Protein AF-A0A382S319-F1 (afdb_monomer_lite)

Sequence (39 aa):
MSQRTLLDGLNVDSLLYETVNNQFIPGTGIEVDSFWSSF

Radius of gyration: 10.2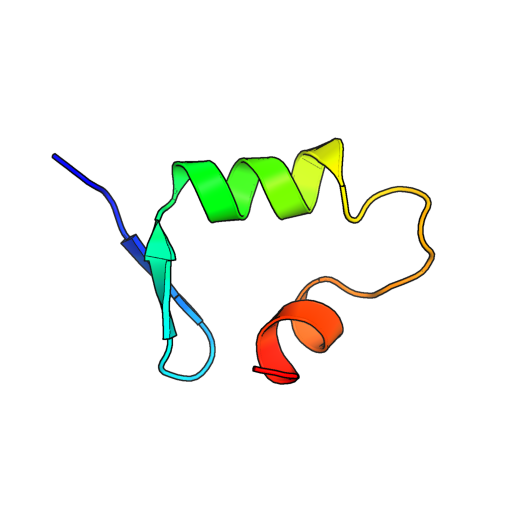1 Å; chains: 1; bounding box: 30×12×23 Å

pLDDT: mean 87.99, std 6.91, range [54.28, 93.62]

Secondary structure (DSSP, 8-state):
---EEEETTEEEEHHHHHHIIIIISTTS---HHHHHTT-

InterPro domains:
  IPR011076 Malate synthase superfamily [SSF51645] (4-39)

Organism: NCBI:txid408172

Structure (mmCIF, N/CA/C/O backbone):
data_AF-A0A382S319-F1
#
_entry.id   AF-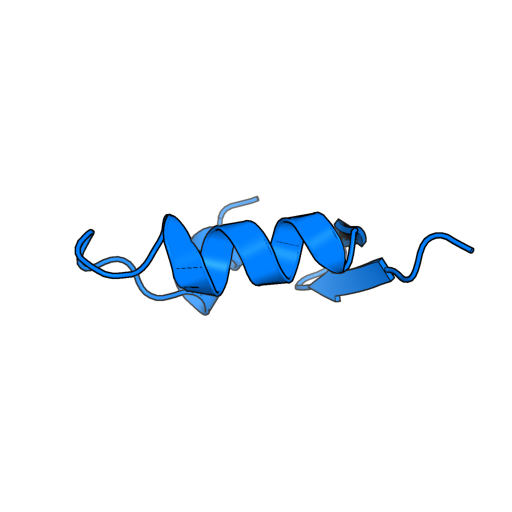A0A382S319-F1
#
loop_
_atom_site.group_PDB
_atom_site.id
_atom_site.type_symbol
_atom_site.label_atom_id
_atom_site.label_alt_id
_atom_site.label_comp_id
_atom_site.label_asym_id
_atom_site.lab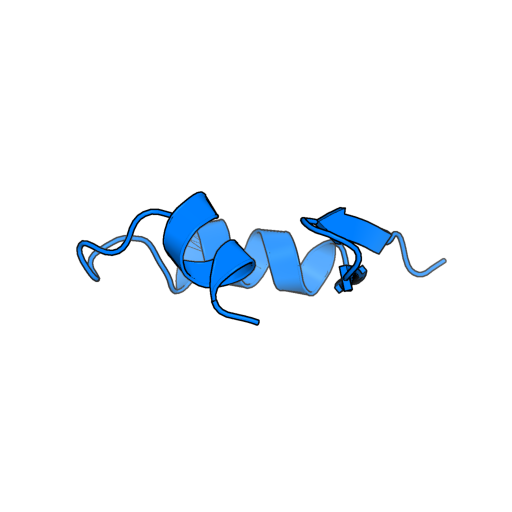el_entity_id
_atom_site.label_seq_id
_atom_site.pdbx_PDB_ins_code
_atom_site.Cartn_x
_atom_site.Cartn_y
_atom_site.Cartn_z
_atom_site.occupancy
_atom_site.B_iso_or_equiv
_atom_site.auth_seq_id
_atom_site.auth_comp_id
_atom_site.auth_asym_id
_atom_site.auth_atom_id
_atom_site.pdbx_PDB_model_num
ATOM 1 N N . MET A 1 1 ? 21.273 2.404 -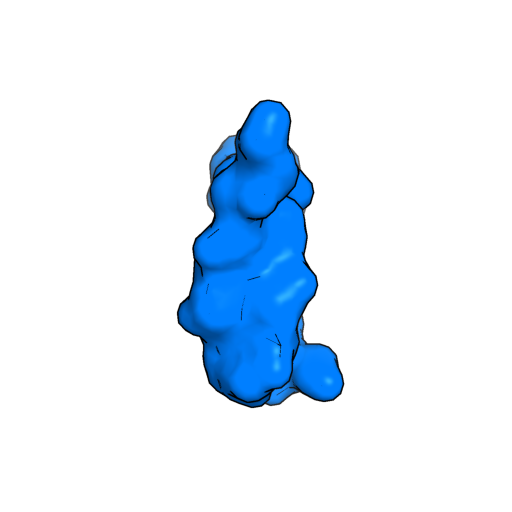4.097 1.00 54.28 1 MET A N 1
ATOM 2 C CA . MET A 1 1 ? 20.689 1.317 -4.911 1.00 54.28 1 MET A CA 1
ATOM 3 C C . MET A 1 1 ? 19.203 1.310 -4.607 1.00 54.28 1 MET A C 1
ATOM 5 O O . MET A 1 1 ? 18.870 1.081 -3.455 1.00 54.28 1 MET A O 1
ATOM 9 N N . SER A 1 2 ? 18.334 1.668 -5.557 1.00 70.56 2 SER A N 1
ATOM 10 C CA . SER A 1 2 ? 16.882 1.595 -5.337 1.00 70.56 2 SER A CA 1
ATOM 11 C C . SER A 1 2 ? 16.468 0.128 -5.375 1.00 70.56 2 SER A C 1
ATOM 13 O O . SER A 1 2 ? 16.483 -0.485 -6.447 1.00 70.56 2 SER A O 1
ATOM 15 N N . GLN A 1 3 ? 16.178 -0.454 -4.214 1.00 86.12 3 GLN A N 1
ATOM 16 C CA . GLN A 1 3 ? 15.569 -1.776 -4.163 1.00 86.12 3 GLN A CA 1
ATOM 17 C C . GLN A 1 3 ? 14.106 -1.624 -4.577 1.00 86.12 3 GLN A C 1
ATOM 19 O O . GLN A 1 3 ? 13.439 -0.677 -4.165 1.00 86.12 3 GLN A O 1
ATOM 24 N N . ARG A 1 4 ? 13.649 -2.486 -5.484 1.00 89.50 4 ARG A N 1
ATOM 25 C CA . ARG A 1 4 ? 12.289 -2.450 -6.015 1.00 89.50 4 ARG A CA 1
ATOM 26 C C . ARG A 1 4 ? 11.616 -3.788 -5.781 1.00 89.50 4 ARG A C 1
ATOM 28 O O . ARG A 1 4 ? 12.250 -4.832 -5.926 1.00 89.50 4 ARG A O 1
ATOM 35 N N . THR A 1 5 ? 10.341 -3.722 -5.440 1.00 87.19 5 THR A N 1
ATOM 36 C CA . THR A 1 5 ? 9.465 -4.867 -5.220 1.00 87.19 5 THR A CA 1
ATOM 37 C C . THR A 1 5 ? 8.550 -4.999 -6.428 1.00 87.19 5 THR A C 1
ATOM 39 O O . THR A 1 5 ? 7.952 -4.013 -6.863 1.00 87.19 5 THR A O 1
ATOM 42 N N . LEU A 1 6 ? 8.482 -6.208 -6.987 1.00 88.19 6 LEU A N 1
ATOM 43 C CA . LEU A 1 6 ? 7.564 -6.528 -8.073 1.00 88.19 6 LEU A CA 1
ATOM 44 C C . LEU A 1 6 ? 6.209 -6.920 -7.471 1.00 88.19 6 LEU A C 1
ATOM 46 O O . LEU A 1 6 ? 6.145 -7.888 -6.715 1.00 88.19 6 LEU A O 1
ATOM 50 N N . LEU A 1 7 ? 5.154 -6.179 -7.801 1.00 86.50 7 LEU A N 1
ATOM 51 C CA . LEU A 1 7 ? 3.788 -6.375 -7.303 1.00 86.50 7 LEU A CA 1
ATOM 52 C C . LEU A 1 7 ? 2.836 -6.298 -8.489 1.00 86.50 7 LEU A C 1
ATOM 54 O O . LEU A 1 7 ? 2.767 -5.251 -9.119 1.00 86.50 7 LEU A O 1
ATOM 58 N N . ASP A 1 8 ? 2.177 -7.399 -8.845 1.00 82.00 8 ASP A N 1
ATOM 59 C CA . ASP A 1 8 ? 1.236 -7.459 -9.980 1.00 82.00 8 ASP A CA 1
ATOM 60 C C . ASP A 1 8 ? 1.737 -6.793 -11.283 1.00 82.00 8 ASP A C 1
ATOM 62 O O . ASP A 1 8 ? 0.999 -6.186 -12.050 1.00 82.00 8 ASP A O 1
ATOM 66 N N . GLY A 1 9 ? 3.038 -6.921 -11.569 1.00 84.56 9 GLY A N 1
ATOM 67 C CA . GLY A 1 9 ? 3.669 -6.337 -12.761 1.00 84.56 9 GLY A CA 1
ATOM 68 C C . GLY A 1 9 ? 4.152 -4.891 -12.594 1.00 84.56 9 GLY A C 1
ATOM 69 O O . GLY A 1 9 ? 4.879 -4.388 -13.454 1.00 84.56 9 GLY A O 1
ATOM 70 N N . LEU A 1 10 ? 3.855 -4.248 -11.465 1.00 87.31 10 LEU A N 1
ATOM 71 C CA . LEU A 1 10 ? 4.424 -2.967 -11.061 1.00 87.31 10 LEU A CA 1
ATOM 72 C C . LEU A 1 10 ? 5.777 -3.168 -10.383 1.00 87.31 10 LEU A C 1
ATOM 74 O O . LEU A 1 10 ? 5.959 -4.045 -9.544 1.00 87.31 10 LEU A O 1
ATOM 78 N N . ASN A 1 11 ? 6.736 -2.312 -10.726 1.00 90.62 11 ASN A N 1
ATOM 79 C CA . ASN A 1 11 ? 8.014 -2.222 -10.026 1.00 90.62 11 ASN A CA 1
ATOM 80 C C . ASN A 1 11 ? 7.982 -1.018 -9.087 1.00 90.62 11 ASN A C 1
ATOM 82 O O . ASN A 1 11 ? 8.269 0.108 -9.501 1.00 90.62 11 ASN A O 1
ATOM 86 N N . VAL A 1 12 ? 7.635 -1.265 -7.829 1.00 90.12 12 VAL A N 1
ATOM 87 C CA . VAL A 1 12 ? 7.478 -0.236 -6.797 1.00 90.12 12 VAL A CA 1
ATOM 88 C C . VAL A 1 12 ? 8.770 -0.116 -5.996 1.00 90.12 12 VAL A C 1
ATOM 90 O O . VAL A 1 12 ? 9.431 -1.114 -5.723 1.00 90.12 12 VAL A O 1
ATOM 93 N N . ASP A 1 13 ? 9.167 1.099 -5.626 1.00 93.56 13 ASP A N 1
ATOM 94 C CA . ASP A 1 13 ? 10.315 1.294 -4.737 1.00 93.56 13 ASP A CA 1
ATOM 95 C C . ASP A 1 13 ? 10.046 0.671 -3.356 1.00 93.56 13 ASP A C 1
ATOM 97 O O . ASP A 1 13 ? 8.967 0.852 -2.791 1.00 93.56 13 ASP A O 1
ATOM 101 N N . SER A 1 14 ? 11.011 -0.075 -2.814 1.00 90.94 14 SER A N 1
ATOM 102 C CA . SER A 1 14 ? 10.847 -0.789 -1.544 1.00 90.94 14 SER A CA 1
ATOM 103 C C . SER A 1 14 ? 10.559 0.156 -0.378 1.00 90.94 14 SER A C 1
ATOM 105 O O . SER A 1 14 ? 9.736 -0.185 0.467 1.00 90.94 14 SER A O 1
ATOM 107 N N . LEU A 1 15 ? 11.142 1.363 -0.363 1.00 91.94 15 LEU A N 1
ATOM 108 C CA . LEU A 1 15 ? 10.850 2.344 0.683 1.00 91.94 15 LEU A CA 1
ATOM 109 C C . LEU A 1 15 ? 9.395 2.808 0.599 1.00 91.94 15 LEU A C 1
ATOM 111 O O . LEU A 1 15 ? 8.726 2.941 1.623 1.00 91.94 15 LEU A O 1
ATOM 115 N N . LEU A 1 16 ? 8.894 3.041 -0.616 1.00 90.44 16 LEU A N 1
ATOM 116 C CA . LEU A 1 16 ? 7.504 3.436 -0.829 1.00 90.44 16 LEU A CA 1
ATOM 117 C C . LEU A 1 16 ? 6.549 2.319 -0.402 1.00 90.44 16 LEU A C 1
ATOM 119 O O . LEU A 1 16 ? 5.596 2.588 0.324 1.00 90.44 16 LEU A O 1
ATOM 123 N N . TYR A 1 17 ? 6.822 1.082 -0.817 1.00 91.38 17 TYR A N 1
ATOM 124 C CA . TYR A 1 17 ? 6.007 -0.076 -0.460 1.00 91.38 17 TYR A CA 1
ATOM 125 C C . TYR A 1 17 ? 5.906 -0.254 1.061 1.00 91.38 17 TYR A C 1
ATOM 127 O O . TYR A 1 17 ? 4.807 -0.339 1.607 1.00 91.38 17 TYR A O 1
ATOM 135 N N . GLU A 1 18 ? 7.041 -0.221 1.764 1.00 92.38 18 GLU A N 1
ATOM 136 C CA . GLU A 1 18 ? 7.076 -0.304 3.227 1.00 92.38 18 GLU A CA 1
ATOM 137 C C . GLU A 1 18 ? 6.349 0.867 3.888 1.00 92.38 18 GLU A C 1
ATOM 139 O O . GLU A 1 18 ? 5.595 0.672 4.839 1.00 92.38 18 GLU A O 1
ATOM 144 N N . THR A 1 19 ? 6.545 2.083 3.382 1.00 93.25 19 THR A N 1
ATOM 145 C CA . THR A 1 19 ? 5.906 3.283 3.928 1.00 93.25 19 THR A CA 1
ATOM 146 C C . THR A 1 19 ? 4.386 3.196 3.811 1.00 93.25 19 THR A C 1
ATOM 148 O O . THR A 1 19 ? 3.673 3.416 4.789 1.00 93.25 19 THR A O 1
ATOM 151 N N . VAL A 1 20 ? 3.875 2.823 2.638 1.00 92.06 20 VAL A N 1
ATOM 152 C CA . VAL A 1 20 ? 2.437 2.683 2.393 1.00 92.06 20 VAL A CA 1
ATOM 153 C C . VAL A 1 20 ? 1.841 1.596 3.283 1.00 92.06 20 VAL A C 1
ATOM 155 O O . VAL A 1 20 ? 0.873 1.854 3.999 1.00 92.06 20 VAL A O 1
ATOM 158 N N . ASN A 1 21 ? 2.459 0.417 3.322 1.00 92.31 21 ASN A N 1
ATOM 159 C CA . ASN A 1 21 ? 1.921 -0.722 4.060 1.00 92.31 21 ASN A CA 1
ATOM 160 C C . ASN A 1 21 ? 1.998 -0.558 5.581 1.00 92.31 21 ASN A C 1
ATOM 162 O O . ASN A 1 21 ? 1.150 -1.096 6.287 1.00 92.31 21 ASN A O 1
ATOM 166 N N . ASN A 1 22 ? 2.988 0.181 6.093 1.00 93.56 22 ASN A N 1
ATOM 167 C CA . ASN A 1 22 ? 3.195 0.337 7.535 1.00 93.56 22 ASN A CA 1
ATOM 168 C C . ASN A 1 22 ? 2.607 1.631 8.111 1.00 93.56 22 ASN A C 1
ATOM 170 O O . ASN A 1 22 ? 2.328 1.673 9.307 1.00 93.56 22 ASN A O 1
ATOM 174 N N . GLN A 1 23 ? 2.441 2.688 7.309 1.00 93.62 23 GLN A N 1
ATOM 175 C CA . GLN A 1 23 ? 1.961 3.987 7.802 1.00 93.62 23 GLN A CA 1
ATOM 176 C C . GLN A 1 23 ? 0.606 4.406 7.235 1.00 93.62 23 GLN A C 1
ATOM 178 O O . GLN A 1 23 ? -0.150 5.061 7.946 1.00 93.62 23 GLN A O 1
ATOM 183 N N . PHE A 1 24 ? 0.297 4.063 5.981 1.00 91.19 24 PHE A N 1
ATOM 184 C CA . PHE A 1 24 ? -0.880 4.605 5.293 1.00 91.19 24 PHE A CA 1
ATOM 185 C C . PHE A 1 24 ? -2.052 3.631 5.221 1.00 91.19 24 PHE A C 1
ATOM 187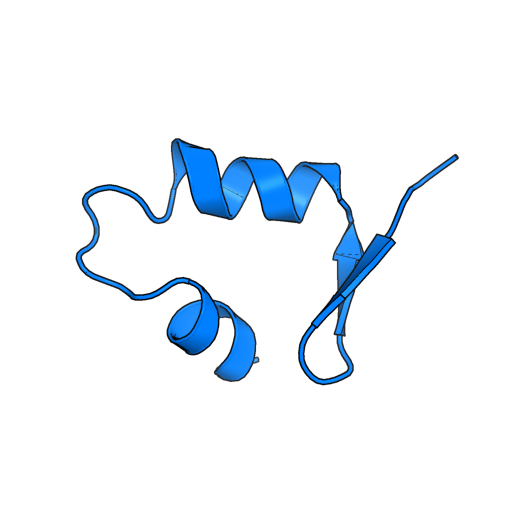 O O . PHE A 1 24 ? -3.187 4.044 5.425 1.00 91.19 24 PHE A O 1
ATOM 194 N N . ILE A 1 25 ?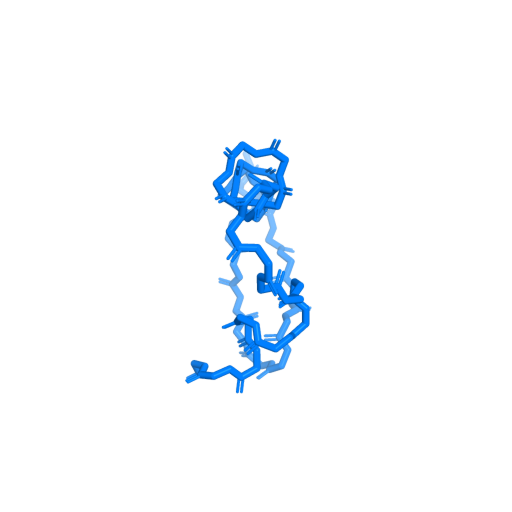 -1.801 2.354 4.931 1.00 90.19 25 ILE A N 1
ATOM 195 C CA . ILE A 1 25 ? -2.852 1.331 4.862 1.00 90.19 25 ILE A CA 1
ATOM 196 C C . ILE A 1 25 ? -3.431 0.997 6.250 1.00 90.19 25 ILE A C 1
ATOM 198 O O . ILE A 1 25 ? -4.660 0.897 6.364 1.00 90.19 25 ILE A O 1
ATOM 202 N N . PRO A 1 26 ? -2.629 0.854 7.325 1.00 92.25 26 PRO A N 1
ATOM 203 C CA . PRO A 1 26 ? -3.165 0.516 8.638 1.00 92.25 26 PRO A CA 1
ATOM 204 C C . PRO A 1 26 ? -4.181 1.560 9.123 1.00 92.25 26 PRO A C 1
ATOM 206 O O . PRO A 1 26 ? -3.903 2.753 9.152 1.00 92.25 26 PRO A O 1
ATOM 209 N N . GLY A 1 27 ? -5.375 1.104 9.512 1.00 89.38 27 GLY A N 1
ATOM 210 C CA . GLY A 1 27 ? -6.466 1.974 9.975 1.00 89.38 27 GLY A CA 1
ATOM 211 C C . GLY A 1 27 ? -7.433 2.453 8.885 1.00 89.38 27 GLY A C 1
ATOM 212 O O . GLY A 1 27 ? -8.457 3.042 9.217 1.00 89.38 27 GLY A O 1
ATOM 213 N N . THR A 1 28 ? -7.168 2.156 7.609 1.00 89.50 28 THR A N 1
ATOM 214 C CA . THR A 1 28 ? -8.091 2.471 6.496 1.00 89.50 28 THR A CA 1
ATOM 215 C C . THR A 1 28 ? -9.144 1.388 6.251 1.00 89.50 28 THR A C 1
ATOM 217 O O . THR A 1 28 ? -10.172 1.659 5.639 1.00 89.50 28 THR A O 1
ATOM 220 N N . GLY A 1 29 ? -8.895 0.161 6.724 1.00 89.69 29 GLY A N 1
ATOM 221 C CA . GLY A 1 29 ? -9.733 -1.009 6.440 1.00 89.69 29 GLY A CA 1
ATOM 222 C C . GLY A 1 29 ? -9.532 -1.602 5.040 1.00 89.69 29 GLY A C 1
ATOM 223 O O . GLY A 1 29 ? -10.276 -2.500 4.661 1.00 89.69 29 GLY A O 1
ATOM 224 N N . ILE A 1 30 ? -8.546 -1.113 4.281 1.00 90.31 30 ILE A N 1
ATOM 225 C CA . ILE A 1 30 ? -8.174 -1.635 2.963 1.00 90.31 30 ILE A CA 1
ATOM 226 C C . ILE A 1 30 ? -7.128 -2.742 3.137 1.00 90.31 30 ILE A C 1
ATOM 228 O O . ILE A 1 30 ? -6.190 -2.599 3.922 1.00 90.31 30 ILE A O 1
ATOM 232 N N . GLU A 1 31 ? -7.273 -3.842 2.398 1.00 90.25 31 GLU A N 1
ATOM 233 C CA . GLU A 1 31 ? -6.242 -4.879 2.330 1.00 90.25 31 GLU A CA 1
ATOM 234 C C . GLU A 1 31 ? -5.090 -4.447 1.418 1.00 90.25 31 GLU A C 1
ATOM 236 O O . GLU A 1 31 ? -5.311 -3.902 0.337 1.00 90.25 31 GLU A O 1
ATOM 241 N N . VAL A 1 32 ? -3.856 -4.725 1.849 1.00 88.44 32 VAL A N 1
ATOM 242 C CA . VAL A 1 32 ? -2.626 -4.357 1.127 1.00 88.44 32 VAL A CA 1
ATOM 243 C C . VAL A 1 32 ? -2.653 -4.864 -0.311 1.00 88.44 32 VAL A C 1
ATOM 245 O O . VAL A 1 32 ? -2.444 -4.084 -1.238 1.00 88.44 32 VAL A O 1
ATOM 248 N N . ASP A 1 33 ? -2.978 -6.140 -0.499 1.00 87.31 33 ASP A N 1
ATOM 249 C CA . ASP A 1 33 ? -3.011 -6.746 -1.828 1.00 87.31 33 ASP A CA 1
ATOM 250 C C . ASP A 1 33 ? -4.091 -6.103 -2.705 1.00 87.31 33 ASP A C 1
ATOM 252 O O . ASP A 1 33 ? -3.822 -5.768 -3.851 1.00 87.31 33 ASP A O 1
ATOM 256 N N . SER A 1 34 ? -5.273 -5.807 -2.149 1.00 89.56 34 SER A N 1
ATOM 257 C CA . SER A 1 34 ? -6.344 -5.118 -2.883 1.00 89.56 34 SER A CA 1
ATOM 258 C C . SER A 1 34 ? -5.971 -3.688 -3.285 1.00 89.56 34 SER A C 1
ATOM 260 O O . SER A 1 34 ? -6.430 -3.205 -4.323 1.00 89.56 34 SER A O 1
ATOM 262 N N . PHE A 1 35 ? -5.178 -2.988 -2.468 1.00 90.06 35 PHE A N 1
ATOM 263 C CA . PHE A 1 35 ? -4.680 -1.655 -2.800 1.00 90.06 35 PHE A CA 1
ATOM 264 C C . PHE A 1 35 ? -3.723 -1.716 -3.993 1.00 90.06 35 PHE A C 1
ATOM 266 O O . PHE A 1 35 ? -3.887 -0.957 -4.946 1.00 90.06 35 PHE A O 1
ATOM 273 N N . TRP A 1 36 ? -2.754 -2.633 -3.964 1.00 89.62 36 TRP A N 1
ATOM 274 C CA . TRP A 1 36 ? -1.741 -2.744 -5.014 1.00 89.62 36 TRP A CA 1
ATOM 275 C C . TRP A 1 36 ? -2.268 -3.386 -6.300 1.00 89.62 36 TRP A C 1
ATOM 277 O O . TRP A 1 36 ? -1.854 -2.963 -7.373 1.00 89.62 36 TRP A O 1
ATOM 287 N N . SER A 1 37 ? -3.227 -4.312 -6.216 1.00 87.19 37 SER A N 1
ATOM 288 C CA . SER A 1 37 ? -3.849 -4.956 -7.383 1.00 87.19 37 SER A CA 1
ATOM 289 C C . SER A 1 37 ? -4.807 -4.042 -8.160 1.00 87.19 37 SER A C 1
ATOM 291 O O . SER A 1 37 ? -5.336 -4.435 -9.197 1.00 87.19 37 SER A O 1
ATOM 293 N N . SER A 1 38 ? -5.126 -2.860 -7.622 1.00 83.56 38 SER A N 1
ATOM 294 C CA . SER A 1 38 ? -6.014 -1.882 -8.268 1.00 83.56 38 SER A CA 1
ATOM 295 C C . SER A 1 38 ? -5.293 -0.983 -9.284 1.00 83.56 38 SER A C 1
ATOM 297 O O . SER A 1 38 ? -5.954 -0.186 -9.955 1.00 83.56 38 SER A O 1
ATOM 299 N N . PHE A 1 39 ? -3.964 -1.074 -9.372 1.00 80.62 39 PHE A N 1
ATOM 300 C CA . PHE A 1 39 ? -3.107 -0.282 -10.258 1.00 80.62 39 PHE A CA 1
ATOM 301 C C . PHE A 1 39 ? -2.577 -1.127 -11.417 1.00 80.62 39 PHE A C 1
ATOM 303 O O . PHE A 1 39 ? -2.446 -0.555 -12.524 1.00 80.62 39 PHE A O 1
#

Foldseek 3Di:
DFDFDQQPNDTHGPVVLCCCVPPPPPPPPDDSNNVRNVD